Protein AF-A0A972KCE6-F1 (afdb_monomer_lite)

Structure (mmCIF, N/CA/C/O backbone):
data_AF-A0A972KCE6-F1
#
_entry.id   AF-A0A972KCE6-F1
#
loop_
_atom_site.group_PDB
_atom_site.id
_atom_site.type_symbol
_atom_site.label_atom_id
_atom_site.label_alt_id
_atom_site.label_comp_id
_atom_site.label_asym_id
_atom_site.label_entity_id
_atom_site.label_seq_id
_atom_site.pdbx_PDB_ins_code
_atom_site.Cartn_x
_atom_site.Cartn_y
_atom_site.Cartn_z
_atom_site.occupancy
_atom_site.B_iso_or_equiv
_atom_site.auth_seq_id
_atom_site.auth_comp_id
_atom_site.auth_asym_id
_atom_site.auth_atom_id
_atom_site.pdbx_PDB_model_num
ATOM 1 N N . MET A 1 1 ? -4.913 22.693 14.944 1.00 33.75 1 MET A N 1
ATOM 2 C CA . MET A 1 1 ? -5.793 21.650 14.379 1.00 33.75 1 MET A CA 1
ATOM 3 C C . MET A 1 1 ? -5.571 20.393 15.205 1.00 33.75 1 MET A C 1
ATOM 5 O O . MET A 1 1 ? -4.492 19.829 15.132 1.00 33.75 1 MET A O 1
ATOM 9 N N . ALA A 1 2 ? -6.506 20.065 16.097 1.00 27.03 2 ALA A N 1
ATOM 10 C CA . ALA A 1 2 ? -6.367 18.946 17.026 1.00 27.03 2 ALA A CA 1
ATOM 11 C C . ALA A 1 2 ? -6.673 17.625 16.306 1.00 27.03 2 ALA A C 1
ATOM 13 O O . ALA A 1 2 ? -7.719 17.487 15.671 1.00 27.03 2 ALA A O 1
ATOM 14 N N . THR A 1 3 ? -5.743 16.680 16.372 1.00 35.44 3 THR A N 1
ATOM 15 C CA . THR A 1 3 ? -5.909 15.294 15.930 1.00 35.44 3 THR A CA 1
ATOM 16 C C . THR A 1 3 ? -6.997 14.638 16.780 1.00 35.44 3 THR A C 1
ATOM 18 O O . THR A 1 3 ? -6.912 14.654 18.005 1.00 35.44 3 THR A O 1
ATOM 21 N N . VAL A 1 4 ? -8.030 14.076 16.150 1.00 38.72 4 VAL A N 1
ATOM 22 C CA . VAL A 1 4 ? -8.982 13.191 16.837 1.00 38.72 4 VAL A CA 1
ATOM 23 C C . VAL A 1 4 ? -8.243 11.875 17.107 1.00 38.72 4 VAL A C 1
ATOM 25 O O . VAL A 1 4 ? -7.785 11.265 16.137 1.00 38.72 4 VAL A O 1
ATOM 28 N N . PRO A 1 5 ? -8.078 11.429 18.367 1.00 42.00 5 PRO A N 1
ATOM 29 C CA . PRO A 1 5 ? -7.476 10.137 18.647 1.00 42.00 5 PRO A CA 1
ATOM 30 C C . PRO A 1 5 ? -8.514 9.053 18.336 1.00 42.00 5 PRO A C 1
ATOM 32 O O . PRO A 1 5 ? -9.373 8.734 19.155 1.00 42.00 5 PRO A O 1
ATOM 35 N N . GLY A 1 6 ? -8.477 8.534 17.108 1.00 45.69 6 GLY A N 1
ATOM 36 C CA . GLY A 1 6 ? -9.094 7.250 16.780 1.00 45.69 6 GLY A CA 1
ATOM 37 C C . GLY A 1 6 ? -8.303 6.101 17.422 1.00 45.69 6 GLY A C 1
ATOM 38 O O . GLY A 1 6 ? -7.166 6.318 17.849 1.00 45.69 6 GLY A O 1
ATOM 39 N N . PRO A 1 7 ? -8.874 4.888 17.521 1.00 48.97 7 PRO A N 1
ATOM 40 C CA . PRO A 1 7 ? -8.144 3.733 18.035 1.00 48.97 7 PRO A CA 1
ATOM 41 C C . PRO A 1 7 ? -6.841 3.556 17.245 1.00 48.97 7 PRO A C 1
ATOM 43 O O . PRO A 1 7 ? -6.841 3.655 16.017 1.00 48.97 7 PRO A O 1
ATOM 46 N N . SER A 1 8 ? -5.735 3.319 17.951 1.00 58.31 8 SER A N 1
ATOM 47 C CA . SER A 1 8 ? -4.431 3.038 17.349 1.00 58.31 8 SER A CA 1
ATOM 48 C C . SER A 1 8 ? -4.571 1.935 16.297 1.00 58.31 8 SER A C 1
ATOM 50 O O . SER A 1 8 ? -5.205 0.901 16.540 1.00 58.31 8 SER A O 1
ATOM 52 N N . GLY A 1 9 ? -4.007 2.152 15.105 1.00 60.72 9 GLY A N 1
ATOM 53 C CA . GLY A 1 9 ? -4.314 1.336 13.924 1.00 60.72 9 GLY A CA 1
ATOM 54 C C . GLY A 1 9 ? -4.050 -0.160 14.105 1.00 60.72 9 GLY A C 1
ATOM 55 O O . GLY A 1 9 ? -4.731 -0.993 13.504 1.00 60.72 9 GLY A O 1
ATOM 56 N N . ARG A 1 10 ? -3.126 -0.515 15.010 1.00 64.75 10 ARG A N 1
ATOM 57 C CA . ARG A 1 10 ? -2.737 -1.901 15.316 1.00 64.75 10 ARG A CA 1
ATOM 58 C C . ARG A 1 10 ? -3.905 -2.761 15.796 1.00 64.75 10 ARG A C 1
ATOM 60 O O . ARG A 1 10 ? -3.996 -3.922 15.411 1.00 64.75 10 ARG A O 1
ATOM 67 N N . ALA A 1 11 ? -4.841 -2.203 16.566 1.00 63.72 11 ALA A N 1
ATOM 68 C CA . ALA A 1 11 ? -5.998 -2.954 17.059 1.00 63.72 11 ALA A CA 1
ATOM 69 C C . ALA A 1 11 ? -6.983 -3.359 15.942 1.00 63.72 11 ALA A C 1
ATOM 71 O O . ALA A 1 11 ? -7.833 -4.226 16.150 1.00 63.72 11 ALA A O 1
ATOM 72 N N . SER A 1 12 ? -6.868 -2.769 14.751 1.00 68.75 12 SER A N 1
ATOM 73 C CA . SER A 1 12 ? -7.772 -3.028 13.624 1.00 68.75 12 SER A CA 1
ATOM 74 C C . SER A 1 12 ? -7.192 -4.007 12.596 1.00 68.75 12 SER A C 1
ATOM 76 O O . SER A 1 12 ? -7.926 -4.495 11.740 1.00 68.75 12 SER A O 1
ATOM 78 N N . VAL A 1 13 ? -5.900 -4.348 12.686 1.00 74.50 13 VAL A N 1
ATOM 79 C CA . VAL A 1 13 ? -5.242 -5.285 11.761 1.00 74.50 13 VAL A CA 1
ATOM 80 C C . VAL A 1 13 ? -5.465 -6.719 12.231 1.00 74.50 13 VAL A C 1
ATOM 82 O O . VAL A 1 13 ? -5.103 -7.086 13.346 1.00 74.50 13 VAL A O 1
ATOM 85 N N . ALA A 1 14 ? -6.096 -7.550 11.400 1.00 74.69 14 ALA A N 1
ATOM 86 C CA . ALA A 1 14 ? -6.337 -8.955 11.729 1.00 74.69 14 ALA A CA 1
ATOM 87 C C . ALA A 1 14 ? -5.056 -9.797 11.617 1.00 74.69 14 ALA A C 1
ATOM 89 O O . ALA A 1 14 ? -4.697 -10.487 12.567 1.00 74.69 14 ALA A O 1
ATOM 90 N N . ALA A 1 15 ? -4.360 -9.705 10.482 1.00 79.31 15 ALA A N 1
ATOM 91 C CA . ALA A 1 15 ? -3.083 -10.369 10.245 1.00 79.31 15 ALA A CA 1
ATOM 92 C C . ALA A 1 15 ? -2.324 -9.672 9.101 1.00 79.31 15 ALA A C 1
ATOM 94 O O . ALA A 1 15 ? -2.960 -9.277 8.118 1.00 79.31 15 ALA A O 1
ATOM 95 N N . PRO A 1 16 ? -0.991 -9.523 9.189 1.00 82.69 16 PRO A N 1
ATOM 96 C CA . PRO A 1 16 ? -0.188 -9.103 8.051 1.00 82.69 16 PRO A CA 1
ATOM 97 C C . PRO A 1 16 ? -0.041 -10.250 7.040 1.00 82.69 16 PRO A C 1
ATOM 99 O O . PRO A 1 16 ? 0.161 -11.411 7.406 1.00 82.69 16 PRO A O 1
ATOM 102 N N . ALA A 1 17 ? -0.095 -9.910 5.754 1.00 84.06 17 ALA A N 1
ATOM 103 C CA . ALA A 1 17 ? 0.154 -10.829 4.648 1.00 84.06 17 ALA A CA 1
ATOM 104 C C . ALA A 1 17 ? 1.206 -10.238 3.705 1.00 84.06 17 ALA A C 1
ATOM 106 O O . ALA A 1 17 ? 1.250 -9.023 3.497 1.00 84.06 17 ALA A O 1
ATOM 107 N N . GLY A 1 18 ? 2.036 -11.099 3.117 1.00 84.19 18 GLY A N 1
ATOM 108 C CA . GLY A 1 18 ? 2.879 -10.699 1.996 1.00 84.19 18 GLY A CA 1
ATOM 109 C C . GLY A 1 18 ? 2.006 -10.384 0.784 1.00 84.19 18 GLY A C 1
ATOM 110 O O . GLY A 1 18 ? 1.025 -11.081 0.530 1.00 84.19 18 GLY A O 1
ATOM 111 N N . GLY A 1 19 ? 2.339 -9.347 0.023 1.00 84.00 19 GLY A N 1
ATOM 112 C CA . GLY A 1 19 ? 1.583 -8.992 -1.172 1.00 84.00 19 GLY A CA 1
ATOM 113 C C . GLY A 1 19 ? 2.373 -8.101 -2.115 1.00 84.00 19 GLY A C 1
ATOM 114 O O . GLY A 1 19 ? 3.293 -7.397 -1.701 1.00 84.00 19 GLY A O 1
ATOM 115 N N . ILE A 1 20 ? 2.010 -8.150 -3.392 1.00 85.88 20 ILE A N 1
ATOM 116 C CA . ILE A 1 20 ? 2.569 -7.316 -4.453 1.00 85.88 20 ILE A CA 1
ATOM 117 C C . ILE A 1 20 ? 1.418 -6.616 -5.160 1.00 85.88 20 ILE A C 1
ATOM 119 O O . ILE A 1 20 ? 0.418 -7.240 -5.518 1.00 85.88 20 ILE A O 1
ATOM 123 N N . GLU A 1 21 ? 1.579 -5.317 -5.379 1.00 85.44 21 GLU A N 1
ATOM 124 C CA . GLU A 1 21 ? 0.686 -4.517 -6.204 1.00 85.44 21 GLU A CA 1
ATOM 125 C C . GLU A 1 21 ? 1.385 -4.163 -7.513 1.00 85.44 21 GLU A C 1
ATOM 127 O O . GLU A 1 21 ? 2.517 -3.678 -7.525 1.00 85.44 21 GLU A O 1
ATOM 132 N N . VAL A 1 22 ? 0.693 -4.416 -8.619 1.00 86.62 22 VAL A N 1
ATOM 133 C CA . VAL A 1 22 ? 1.077 -3.924 -9.936 1.00 86.62 22 VAL A CA 1
ATOM 134 C C . VAL A 1 22 ? 0.280 -2.653 -10.177 1.00 86.62 22 VAL A C 1
ATOM 136 O O . VAL A 1 22 ? -0.955 -2.692 -10.251 1.00 86.62 22 VAL A O 1
ATOM 139 N N . ILE A 1 23 ? 1.002 -1.541 -10.290 1.00 85.25 23 ILE A N 1
ATOM 140 C CA . ILE A 1 23 ? 0.442 -0.261 -10.713 1.00 85.25 23 ILE A CA 1
ATOM 141 C C . ILE A 1 23 ? 0.659 -0.072 -12.210 1.00 85.25 23 ILE A C 1
ATOM 143 O O . ILE A 1 23 ? 1.744 -0.338 -12.727 1.00 85.25 23 ILE A O 1
ATOM 147 N N . ASP A 1 24 ? -0.374 0.404 -12.886 1.00 87.38 24 ASP A N 1
ATOM 148 C CA . ASP A 1 24 ? -0.355 0.704 -14.310 1.00 87.38 24 ASP A CA 1
ATOM 149 C C . ASP A 1 24 ? -1.127 2.003 -14.531 1.00 87.38 24 ASP A C 1
ATOM 151 O O . ASP A 1 24 ? -2.349 2.066 -14.347 1.00 87.38 24 ASP A O 1
ATOM 155 N N . SER A 1 25 ? -0.388 3.079 -14.800 1.00 88.62 25 SER A N 1
ATOM 156 C CA . SER A 1 25 ? -1.002 4.390 -14.979 1.00 88.62 25 SER A CA 1
ATOM 157 C C . SER A 1 25 ? -1.661 4.466 -16.344 1.00 88.62 25 SER A C 1
ATOM 159 O O . SER A 1 25 ? -1.070 4.064 -17.344 1.00 88.62 25 SER A O 1
ATOM 161 N N . ARG A 1 26 ? -2.861 5.050 -16.402 1.00 91.44 26 ARG A N 1
ATOM 162 C CA . ARG A 1 26 ? -3.507 5.359 -17.686 1.00 91.44 26 ARG A CA 1
ATOM 163 C C . ARG A 1 26 ? -2.905 6.594 -18.367 1.00 91.44 26 ARG A C 1
ATOM 165 O O . ARG A 1 26 ? -3.243 6.874 -19.512 1.00 91.44 26 ARG A O 1
ATOM 172 N N . TYR A 1 27 ? -2.004 7.306 -17.688 1.00 87.50 27 TYR A N 1
ATOM 173 C CA . TYR A 1 27 ? -1.264 8.435 -18.237 1.00 87.50 27 TYR A CA 1
ATOM 174 C C . TYR A 1 27 ? 0.105 7.989 -18.749 1.00 87.50 27 TYR A C 1
ATOM 176 O O . TYR A 1 27 ? 0.824 7.222 -18.099 1.00 87.50 27 TYR A O 1
ATOM 184 N N . GLU A 1 28 ? 0.490 8.511 -19.912 1.00 87.19 28 GLU A N 1
ATOM 185 C CA . GLU A 1 28 ? 1.747 8.148 -20.556 1.00 87.19 28 GLU A CA 1
ATOM 186 C C . GLU A 1 28 ? 2.955 8.425 -19.657 1.00 87.19 28 GLU A C 1
ATOM 188 O O . GLU A 1 28 ? 3.050 9.449 -18.976 1.00 87.19 28 GLU A O 1
ATOM 193 N N . ALA A 1 29 ? 3.890 7.472 -19.655 1.00 84.94 29 ALA A N 1
ATOM 194 C CA . ALA A 1 29 ? 5.146 7.545 -18.914 1.00 84.94 29 ALA A CA 1
ATOM 195 C C . ALA A 1 29 ? 5.004 7.848 -17.403 1.00 84.94 29 ALA A C 1
ATOM 197 O O . ALA A 1 29 ? 5.974 8.281 -16.784 1.00 84.94 29 ALA A O 1
ATOM 198 N N . PHE A 1 30 ? 3.836 7.585 -16.792 1.00 85.19 30 PHE A N 1
ATOM 199 C CA . PHE A 1 30 ? 3.526 7.963 -15.404 1.00 85.19 30 PHE A CA 1
ATOM 200 C C . PHE A 1 30 ? 3.664 9.476 -15.142 1.00 85.19 30 PHE A C 1
ATOM 202 O O . PHE A 1 30 ? 4.021 9.893 -14.039 1.00 85.19 30 PHE A O 1
ATOM 209 N N . SER A 1 31 ? 3.404 10.304 -16.156 1.00 88.88 31 SER A N 1
ATOM 210 C CA . SER A 1 31 ? 3.432 11.761 -16.044 1.00 88.88 31 SER A CA 1
ATOM 211 C C . SER A 1 31 ? 2.035 12.293 -15.728 1.00 88.88 31 SER A C 1
ATOM 213 O O . SER A 1 31 ? 1.194 12.404 -16.617 1.00 88.88 31 SER A O 1
ATOM 215 N N . PHE A 1 32 ? 1.784 12.628 -14.463 1.00 91.19 32 PHE A N 1
ATOM 216 C CA . PHE A 1 32 ? 0.472 13.075 -13.989 1.00 91.19 32 PHE A CA 1
ATOM 217 C C . PHE A 1 32 ? 0.575 13.985 -12.758 1.00 91.19 32 PHE A C 1
ATOM 219 O O . PHE A 1 32 ? 1.584 13.995 -12.049 1.00 91.19 32 PHE A O 1
ATOM 226 N N . THR A 1 33 ? -0.485 14.746 -12.482 1.00 93.62 33 THR A N 1
ATOM 227 C CA . THR A 1 33 ? -0.631 15.527 -11.245 1.00 93.62 33 THR A CA 1
ATOM 228 C C . THR A 1 33 ? -1.290 14.709 -10.125 1.00 93.62 33 THR A C 1
ATOM 230 O O . THR A 1 33 ? -1.740 13.581 -10.326 1.00 93.62 33 THR A O 1
ATOM 233 N N . LEU A 1 34 ? -1.374 15.265 -8.909 1.00 89.94 34 LEU A N 1
ATOM 234 C CA . LEU A 1 34 ? -2.070 14.597 -7.804 1.00 89.94 34 LEU A CA 1
ATOM 235 C C . LEU A 1 34 ? -3.575 14.362 -8.092 1.00 89.94 34 LEU A C 1
ATOM 237 O O . LEU A 1 34 ? -4.040 13.245 -7.876 1.00 89.94 34 LEU A O 1
ATOM 241 N N . PRO A 1 35 ? -4.353 15.346 -8.592 1.00 95.00 35 PRO A N 1
ATOM 242 C CA . PRO A 1 35 ? -5.737 15.100 -9.005 1.00 95.00 35 PRO A CA 1
ATOM 243 C C . PRO A 1 35 ? -5.880 13.994 -10.056 1.00 95.00 35 PRO A C 1
ATOM 245 O O . PRO A 1 35 ? -6.795 13.180 -9.954 1.00 95.00 35 PRO A O 1
ATOM 248 N N . ASP A 1 36 ? -4.955 13.932 -11.016 1.00 92.94 36 ASP A N 1
ATOM 249 C CA . ASP A 1 36 ? -4.959 12.918 -12.073 1.00 92.94 36 ASP A CA 1
ATOM 250 C C . ASP A 1 36 ? -4.808 11.506 -11.499 1.00 92.94 36 ASP A C 1
ATOM 252 O O . ASP A 1 36 ? -5.606 10.629 -11.810 1.00 92.94 36 ASP A O 1
ATOM 256 N N . VAL A 1 37 ? -3.846 11.272 -10.599 1.00 89.62 37 VAL A N 1
ATOM 257 C CA . VAL A 1 37 ? -3.651 9.935 -10.004 1.00 89.62 37 VAL A CA 1
ATOM 258 C C . VAL A 1 37 ? -4.778 9.537 -9.053 1.00 89.62 37 VAL A C 1
ATOM 260 O O . VAL A 1 37 ? -5.089 8.352 -8.928 1.00 89.62 37 VAL A O 1
ATOM 263 N N . ILE A 1 38 ? -5.437 10.509 -8.412 1.00 90.56 38 ILE A N 1
ATOM 264 C CA . ILE A 1 38 ? -6.661 10.257 -7.640 1.00 90.56 38 ILE A CA 1
ATOM 265 C C . ILE A 1 38 ? -7.774 9.782 -8.584 1.00 90.56 38 ILE A C 1
ATOM 267 O O . ILE A 1 38 ? -8.397 8.752 -8.319 1.00 90.56 38 ILE A O 1
ATOM 271 N N . ALA A 1 39 ? -7.989 10.483 -9.704 1.00 92.81 39 ALA A N 1
ATOM 272 C CA . ALA A 1 39 ? -8.960 10.092 -10.727 1.00 92.81 39 ALA A CA 1
ATOM 273 C C . ALA A 1 39 ? -8.605 8.745 -11.386 1.00 92.81 39 ALA A C 1
ATOM 275 O O . ALA A 1 39 ? -9.489 7.958 -11.722 1.00 92.81 39 ALA A O 1
ATOM 276 N N . ASP A 1 40 ? -7.312 8.432 -11.485 1.00 91.19 40 ASP A N 1
ATOM 277 C CA . ASP A 1 40 ? -6.769 7.172 -11.992 1.00 91.19 40 ASP A CA 1
ATOM 278 C C . ASP A 1 40 ? -6.899 6.003 -10.999 1.00 91.19 40 ASP A C 1
ATOM 280 O O . ASP A 1 40 ? -6.290 4.949 -11.189 1.00 91.19 40 ASP A O 1
ATOM 284 N N . ASN A 1 41 ? -7.672 6.140 -9.917 1.00 91.12 41 ASN A N 1
ATOM 285 C CA . ASN A 1 41 ? -7.773 5.124 -8.864 1.00 91.12 41 ASN A CA 1
ATOM 286 C C . ASN A 1 41 ? -6.384 4.697 -8.351 1.00 91.12 41 ASN A C 1
ATOM 288 O O . ASN A 1 41 ? -6.077 3.510 -8.223 1.00 91.12 41 ASN A O 1
ATOM 292 N N . THR A 1 42 ? -5.496 5.666 -8.130 1.00 90.56 42 THR A N 1
ATOM 293 C CA . THR A 1 42 ? -4.106 5.452 -7.693 1.00 90.56 42 THR A CA 1
ATOM 294 C C . THR A 1 42 ? -3.285 4.538 -8.609 1.00 90.56 42 THR A C 1
ATOM 296 O O . THR A 1 42 ? -2.379 3.844 -8.155 1.00 90.56 42 THR A O 1
ATOM 299 N N . SER A 1 43 ? -3.618 4.507 -9.905 1.00 90.88 43 SER A N 1
ATOM 300 C CA . SER A 1 43 ? -3.015 3.610 -10.900 1.00 90.88 43 SER A CA 1
ATOM 301 C C . SER A 1 43 ? -3.113 2.120 -10.536 1.00 90.88 43 SER A C 1
ATOM 303 O O . SER A 1 43 ? -2.320 1.310 -11.009 1.00 90.88 43 SER A O 1
ATOM 305 N N . ALA A 1 44 ? -4.076 1.729 -9.694 1.00 86.88 44 ALA A N 1
ATOM 306 C CA . ALA A 1 44 ? -4.245 0.342 -9.278 1.00 86.88 44 ALA A CA 1
ATOM 307 C C . ALA A 1 44 ? -4.675 -0.543 -10.462 1.00 86.88 44 ALA A C 1
ATOM 309 O O . ALA A 1 44 ? -5.695 -0.271 -11.098 1.00 86.88 44 ALA A O 1
ATOM 310 N N . ALA A 1 45 ? -3.937 -1.630 -10.720 1.00 86.88 45 ALA A N 1
ATOM 311 C CA . ALA A 1 45 ? -4.235 -2.556 -11.817 1.00 86.88 45 ALA A CA 1
ATOM 312 C C . ALA A 1 45 ? -4.445 -4.002 -11.346 1.00 86.88 45 ALA A C 1
ATOM 314 O O . ALA A 1 45 ? -5.467 -4.628 -11.664 1.00 86.88 45 ALA A O 1
ATOM 315 N N . ARG A 1 46 ? -3.491 -4.555 -10.586 1.00 84.62 46 ARG A N 1
ATOM 316 C CA . ARG A 1 46 ? -3.555 -5.926 -10.050 1.00 84.62 46 ARG A CA 1
ATOM 317 C C . ARG A 1 46 ? -2.930 -6.001 -8.665 1.00 84.62 46 ARG A C 1
ATOM 319 O O . ARG A 1 46 ? -2.006 -5.262 -8.346 1.00 84.62 46 ARG A O 1
ATOM 326 N N . VAL A 1 47 ? -3.401 -6.955 -7.872 1.00 83.75 47 VAL A N 1
ATOM 327 C CA . VAL A 1 47 ? -2.775 -7.344 -6.610 1.00 83.75 47 VAL A CA 1
ATOM 328 C C . VAL A 1 47 ? -2.628 -8.855 -6.579 1.00 83.75 47 VAL A C 1
ATOM 330 O O . VAL A 1 47 ? -3.527 -9.578 -7.009 1.00 83.75 47 VAL A O 1
ATOM 333 N N . ALA A 1 48 ? -1.511 -9.321 -6.041 1.00 86.06 48 ALA A N 1
ATOM 334 C CA . ALA A 1 48 ? -1.333 -10.702 -5.650 1.00 86.06 48 ALA A CA 1
ATOM 335 C C . ALA A 1 48 ? -0.975 -10.769 -4.166 1.00 86.06 48 ALA A C 1
ATOM 337 O O . ALA A 1 48 ? -0.126 -10.016 -3.689 1.00 86.06 48 ALA A O 1
ATOM 338 N N . ILE A 1 49 ? -1.652 -11.652 -3.438 1.00 85.38 49 ILE A N 1
ATOM 339 C CA . ILE A 1 49 ? -1.488 -11.832 -1.997 1.00 85.38 49 ILE A CA 1
ATOM 340 C C . ILE A 1 49 ? -0.891 -13.216 -1.761 1.00 85.38 49 ILE A C 1
ATOM 342 O O . ILE A 1 49 ? -1.307 -14.195 -2.379 1.00 85.38 49 ILE A O 1
ATOM 346 N N . GLY A 1 50 ? 0.102 -13.277 -0.883 1.00 81.44 50 GLY A N 1
ATOM 347 C CA . GLY A 1 50 ? 0.719 -14.509 -0.430 1.00 81.44 50 GLY A CA 1
ATOM 348 C C . GLY A 1 50 ? -0.280 -15.413 0.283 1.00 81.44 50 GLY A C 1
ATOM 349 O O . GLY A 1 50 ? -1.204 -14.950 0.946 1.00 81.44 50 GLY A O 1
ATOM 350 N N . THR A 1 51 ? -0.082 -16.719 0.156 1.00 73.44 51 THR A N 1
ATOM 351 C CA . THR A 1 51 ? -0.965 -17.728 0.755 1.00 73.44 51 THR A CA 1
ATOM 352 C C . THR A 1 51 ? -0.660 -18.007 2.225 1.00 73.44 51 THR A C 1
ATOM 354 O O . THR A 1 51 ? -1.480 -18.620 2.902 1.00 73.44 51 THR A O 1
ATOM 357 N N . GLU A 1 52 ? 0.495 -17.563 2.729 1.00 74.44 52 GLU A N 1
ATOM 358 C CA . GLU A 1 52 ? 0.885 -17.715 4.133 1.00 74.44 52 GLU A CA 1
ATOM 359 C C . GLU A 1 52 ? 0.913 -16.352 4.838 1.00 74.44 52 GLU A C 1
ATOM 361 O O . GLU A 1 52 ? 1.327 -15.337 4.267 1.00 74.44 52 GLU A O 1
ATOM 366 N N . GLY A 1 53 ? 0.463 -16.329 6.095 1.00 69.69 53 GLY A N 1
ATOM 367 C CA . GLY A 1 53 ? 0.582 -15.152 6.953 1.00 69.69 53 GLY A CA 1
ATOM 368 C C . GLY A 1 53 ? 2.045 -14.887 7.308 1.00 69.69 53 GLY A C 1
ATOM 369 O O . GLY A 1 53 ? 2.787 -15.816 7.617 1.00 69.69 53 GLY A O 1
ATOM 370 N N . VAL A 1 54 ? 2.455 -13.617 7.294 1.00 72.44 54 VAL A N 1
ATOM 371 C CA . VAL A 1 54 ? 3.862 -13.210 7.515 1.00 72.44 54 VAL A CA 1
ATOM 372 C C . VAL A 1 54 ? 4.143 -12.763 8.954 1.00 72.44 54 VAL A C 1
ATOM 374 O O . VAL A 1 54 ? 5.202 -12.220 9.253 1.00 72.44 54 VAL A O 1
ATOM 377 N N . GLY A 1 55 ? 3.194 -12.980 9.865 1.00 70.69 55 GLY A N 1
ATOM 378 C CA . GLY A 1 55 ? 3.332 -12.638 11.276 1.00 70.69 55 GLY A CA 1
ATOM 379 C C . GLY A 1 55 ? 2.036 -12.829 12.054 1.00 70.69 55 GLY A C 1
ATOM 380 O O . GLY A 1 55 ? 0.967 -13.043 11.480 1.00 70.69 55 GLY A O 1
ATOM 381 N N . SER A 1 56 ? 2.131 -12.744 13.380 1.00 73.44 56 SER A N 1
ATOM 382 C CA . SER A 1 56 ? 0.957 -12.662 14.245 1.00 73.44 56 SER A CA 1
ATOM 383 C C . SER A 1 56 ? 0.391 -11.239 14.244 1.00 73.44 56 SER A C 1
ATOM 385 O O . SER A 1 56 ? 1.045 -10.280 13.836 1.00 73.44 56 SER A O 1
ATOM 387 N N . ARG A 1 57 ? -0.826 -11.081 14.766 1.00 73.56 57 ARG A N 1
ATOM 388 C CA . ARG A 1 57 ? -1.447 -9.770 15.014 1.00 73.56 57 ARG A CA 1
ATOM 389 C C . ARG A 1 57 ? -0.620 -8.860 15.937 1.00 73.56 57 ARG A C 1
ATOM 391 O O . ARG A 1 57 ? -0.792 -7.648 15.921 1.00 73.56 57 ARG A O 1
ATOM 398 N N . GLU A 1 58 ? 0.262 -9.449 16.737 1.00 75.75 58 GLU A N 1
ATOM 399 C CA . GLU A 1 58 ? 1.114 -8.765 17.716 1.00 75.75 58 GLU A CA 1
ATOM 400 C C . GLU A 1 58 ? 2.494 -8.404 17.151 1.00 75.75 58 GLU A C 1
ATOM 402 O O . GLU A 1 58 ? 3.277 -7.736 17.825 1.00 75.75 58 GLU A O 1
ATOM 407 N N . ALA A 1 59 ? 2.803 -8.838 15.924 1.00 79.19 59 ALA A N 1
ATOM 408 C CA . ALA A 1 59 ? 4.079 -8.557 15.293 1.00 79.19 59 ALA A CA 1
ATOM 409 C C . ALA A 1 59 ? 4.294 -7.046 15.123 1.00 79.19 59 ALA A C 1
ATOM 411 O O . ALA A 1 59 ? 3.385 -6.293 14.761 1.00 79.19 59 ALA A O 1
ATOM 412 N N . ASP A 1 60 ? 5.529 -6.603 15.346 1.00 85.81 60 ASP A N 1
ATOM 413 C CA . ASP A 1 60 ? 5.921 -5.239 15.033 1.00 85.81 60 ASP A CA 1
ATOM 414 C C . ASP A 1 60 ? 6.043 -5.060 13.515 1.00 85.81 60 ASP A C 1
ATOM 416 O O . ASP A 1 60 ? 7.026 -5.450 12.888 1.00 85.81 60 ASP A O 1
ATOM 420 N N . LEU A 1 61 ? 5.016 -4.459 12.913 1.00 85.50 61 LEU A N 1
ATOM 421 C CA . LEU A 1 61 ? 4.938 -4.286 11.464 1.00 85.50 61 LEU A CA 1
ATOM 422 C C . LEU A 1 61 ? 6.030 -3.363 10.915 1.00 85.50 61 LEU A C 1
ATOM 424 O O . LEU A 1 61 ? 6.356 -3.455 9.736 1.00 85.50 61 LEU A O 1
ATOM 428 N N . THR A 1 62 ? 6.615 -2.492 11.742 1.00 88.81 62 THR A N 1
ATOM 429 C CA . THR A 1 62 ? 7.642 -1.536 11.297 1.00 88.81 62 THR A CA 1
ATOM 430 C C . THR A 1 62 ? 8.945 -2.233 10.896 1.00 88.81 62 THR A C 1
ATOM 432 O O . THR A 1 62 ? 9.629 -1.798 9.964 1.00 88.81 62 THR A O 1
ATOM 435 N N . THR A 1 63 ? 9.253 -3.354 11.551 1.00 88.69 63 THR A N 1
ATOM 436 C CA . THR A 1 63 ? 10.468 -4.150 11.341 1.00 88.69 63 THR A CA 1
ATOM 437 C C . THR A 1 63 ? 10.263 -5.313 10.375 1.00 88.69 63 THR A C 1
ATOM 439 O O . THR A 1 63 ? 11.238 -5.944 9.966 1.00 88.69 63 THR A O 1
ATOM 442 N N . LEU A 1 64 ? 9.022 -5.565 9.945 1.00 86.12 64 LEU A N 1
ATOM 443 C CA . LEU A 1 64 ? 8.719 -6.576 8.939 1.00 86.12 64 LEU A CA 1
ATOM 444 C C . LEU A 1 64 ? 9.392 -6.201 7.616 1.00 86.12 64 LEU A C 1
ATOM 446 O O . LEU A 1 64 ? 9.079 -5.168 7.026 1.00 86.12 64 LEU A O 1
ATOM 450 N N . GLY A 1 65 ? 10.336 -7.021 7.167 1.00 84.81 65 GLY A N 1
ATOM 451 C CA . GLY A 1 65 ? 11.056 -6.778 5.926 1.00 84.81 65 GLY A CA 1
ATOM 452 C C . GLY A 1 65 ? 10.346 -7.361 4.705 1.00 84.81 65 GLY A C 1
ATOM 453 O O . GLY A 1 65 ? 9.547 -8.289 4.792 1.00 84.81 65 GLY A O 1
ATOM 454 N N . CYS A 1 66 ? 10.710 -6.833 3.544 1.00 84.00 66 CYS A N 1
ATOM 455 C CA . CYS A 1 66 ? 10.322 -7.321 2.233 1.00 84.00 66 CYS A CA 1
ATOM 456 C C . CYS A 1 66 ? 11.561 -7.333 1.339 1.00 84.00 66 CYS A C 1
ATOM 458 O O . CYS A 1 66 ? 12.297 -6.344 1.280 1.00 84.00 66 CYS A O 1
ATOM 460 N N . VAL A 1 67 ? 11.766 -8.422 0.607 1.00 84.88 67 VAL A N 1
ATOM 461 C CA . VAL A 1 67 ? 12.798 -8.535 -0.428 1.00 84.88 67 VAL A CA 1
ATOM 462 C C . VAL A 1 67 ? 12.096 -8.764 -1.758 1.00 84.88 67 VAL A C 1
ATOM 464 O O . VAL A 1 67 ? 11.219 -9.618 -1.854 1.00 84.88 67 VAL A O 1
ATOM 467 N N . PHE A 1 68 ? 12.471 -7.985 -2.765 1.00 81.81 68 PHE A N 1
ATOM 468 C CA . PHE A 1 68 ? 11.961 -8.088 -4.123 1.00 81.81 68 PHE A CA 1
ATOM 469 C C . PHE A 1 68 ? 13.021 -8.749 -4.991 1.00 81.81 68 PHE A C 1
ATOM 471 O O . PHE A 1 68 ? 14.131 -8.231 -5.124 1.00 81.81 68 PHE A O 1
ATOM 478 N N . GLU A 1 69 ? 12.657 -9.867 -5.602 1.00 80.62 69 GLU A N 1
ATOM 479 C CA . GLU A 1 69 ? 13.511 -10.623 -6.511 1.00 80.62 69 GLU A CA 1
ATOM 480 C C . GLU A 1 69 ? 12.892 -10.655 -7.913 1.00 80.62 69 GLU A C 1
ATOM 482 O O . GLU A 1 69 ? 11.670 -10.770 -8.064 1.00 80.62 69 GLU A O 1
ATOM 487 N N . VAL A 1 70 ? 13.741 -10.534 -8.932 1.00 82.62 70 VAL A N 1
ATOM 488 C CA . VAL A 1 70 ? 13.400 -10.772 -10.337 1.00 82.62 70 VAL A CA 1
ATOM 489 C C . VAL A 1 70 ? 14.477 -11.682 -10.908 1.00 82.62 70 VAL A C 1
ATOM 491 O O . VAL A 1 70 ? 15.655 -11.354 -10.832 1.00 82.62 70 VAL A O 1
ATOM 494 N N . ASP A 1 71 ? 14.071 -12.832 -11.447 1.00 84.75 71 ASP A N 1
ATOM 495 C CA . ASP A 1 71 ? 14.964 -13.799 -12.099 1.00 84.75 71 ASP A CA 1
ATOM 496 C C . ASP A 1 71 ? 16.172 -14.236 -11.239 1.00 84.75 71 ASP A C 1
ATOM 498 O O . ASP A 1 71 ? 17.270 -14.446 -11.749 1.00 84.75 71 ASP A O 1
ATOM 502 N N . GLY A 1 72 ? 15.988 -14.394 -9.921 1.00 81.88 72 GLY A N 1
ATOM 503 C CA . GLY A 1 72 ? 17.070 -14.773 -9.001 1.00 81.88 72 GLY A CA 1
ATOM 504 C C . GLY A 1 72 ? 17.857 -13.596 -8.421 1.00 81.88 72 GLY A C 1
ATOM 505 O O . GLY A 1 72 ? 18.645 -13.792 -7.497 1.00 81.88 72 GLY A O 1
ATOM 506 N N . GLU A 1 73 ? 17.650 -12.376 -8.923 1.00 79.25 73 GLU A N 1
ATOM 507 C CA . GLU A 1 73 ? 18.382 -11.189 -8.487 1.00 79.25 73 GLU A CA 1
ATOM 508 C C . GLU A 1 73 ? 17.540 -10.284 -7.586 1.00 79.25 73 GLU A C 1
ATOM 510 O O . GLU A 1 73 ? 16.389 -9.950 -7.885 1.00 79.25 73 GLU A O 1
ATOM 515 N N . ILE A 1 74 ? 18.136 -9.830 -6.481 1.00 84.75 74 ILE A N 1
ATOM 516 C CA . ILE A 1 74 ? 17.501 -8.865 -5.581 1.00 84.75 74 ILE A CA 1
ATOM 517 C C . ILE A 1 74 ? 17.443 -7.506 -6.280 1.00 84.75 74 ILE A C 1
ATOM 519 O O . ILE A 1 74 ? 18.456 -6.839 -6.477 1.00 84.75 74 ILE A O 1
ATOM 523 N N . THR A 1 75 ? 16.231 -7.062 -6.593 1.00 84.25 75 THR A N 1
ATOM 524 C CA . THR A 1 75 ? 15.959 -5.761 -7.222 1.00 84.25 75 THR A CA 1
ATOM 525 C C . THR A 1 75 ? 15.568 -4.691 -6.206 1.00 84.25 75 THR A C 1
ATOM 527 O O . THR A 1 75 ? 15.592 -3.493 -6.499 1.00 84.25 75 THR A O 1
ATOM 530 N N . GLY A 1 76 ? 15.235 -5.092 -4.978 1.00 81.38 76 GLY A N 1
ATOM 531 C CA . GLY A 1 76 ? 14.950 -4.148 -3.915 1.00 81.38 76 GLY A CA 1
ATOM 532 C C . GLY A 1 76 ? 14.672 -4.787 -2.569 1.00 81.38 76 GLY A C 1
ATOM 533 O O . GLY A 1 76 ? 14.385 -5.973 -2.457 1.00 81.38 76 GLY A O 1
ATOM 534 N N . THR A 1 77 ? 14.716 -3.955 -1.536 1.00 85.31 77 THR A N 1
ATOM 535 C CA . THR A 1 77 ? 14.352 -4.322 -0.168 1.00 85.31 77 THR A CA 1
ATOM 536 C C . THR A 1 77 ? 13.602 -3.174 0.504 1.00 85.31 77 THR A C 1
ATOM 538 O O . THR A 1 77 ? 13.818 -1.998 0.192 1.00 85.31 77 THR A O 1
ATOM 541 N N . ALA A 1 78 ? 12.690 -3.493 1.410 1.00 85.44 78 ALA A N 1
ATOM 542 C CA . ALA A 1 78 ? 11.964 -2.516 2.211 1.00 85.44 78 ALA A CA 1
ATOM 543 C C . ALA A 1 78 ? 11.655 -3.098 3.591 1.00 85.44 78 ALA A C 1
ATOM 545 O O . ALA A 1 78 ? 11.774 -4.302 3.798 1.00 85.44 78 ALA A O 1
ATOM 546 N N . THR A 1 79 ? 11.233 -2.248 4.516 1.00 89.12 79 THR A N 1
ATOM 547 C CA . THR A 1 79 ? 10.577 -2.671 5.754 1.00 89.12 79 THR A CA 1
ATOM 548 C C . THR A 1 79 ? 9.220 -1.992 5.857 1.00 89.12 79 THR A C 1
ATOM 550 O O . THR A 1 79 ? 8.964 -1.013 5.150 1.00 89.12 79 THR A O 1
ATOM 553 N N . GLY A 1 80 ? 8.341 -2.476 6.732 1.00 86.19 80 GLY A N 1
ATOM 554 C CA . GLY A 1 80 ? 7.034 -1.856 6.935 1.00 86.19 80 GLY A CA 1
ATOM 555 C C . GLY A 1 80 ? 7.127 -0.394 7.373 1.00 86.19 80 GLY A C 1
ATOM 556 O O . GLY A 1 80 ? 6.269 0.393 6.992 1.00 86.19 80 GLY A O 1
ATOM 557 N N . ALA A 1 81 ? 8.209 0.021 8.043 1.00 89.12 81 ALA A N 1
ATOM 558 C CA . ALA A 1 81 ? 8.461 1.427 8.374 1.00 89.12 81 ALA A CA 1
ATOM 559 C C . ALA A 1 81 ? 8.496 2.363 7.148 1.00 89.12 81 ALA A C 1
ATOM 561 O O . ALA A 1 81 ? 8.277 3.567 7.271 1.00 89.12 81 ALA A O 1
ATOM 562 N N . ALA A 1 82 ? 8.725 1.825 5.947 1.00 88.25 82 ALA A N 1
ATOM 563 C CA . ALA A 1 82 ? 8.643 2.584 4.705 1.00 88.25 82 ALA A CA 1
ATOM 564 C C . ALA A 1 82 ? 7.214 3.101 4.413 1.00 88.25 82 ALA A C 1
ATOM 566 O O . ALA A 1 82 ? 7.036 4.079 3.686 1.00 88.25 82 ALA A O 1
ATOM 567 N N . LEU A 1 83 ? 6.182 2.489 5.002 1.00 87.00 83 LEU A N 1
ATOM 568 C CA . LEU A 1 83 ? 4.795 2.950 4.933 1.00 87.00 83 LEU A CA 1
ATOM 569 C C . LEU A 1 83 ? 4.526 3.986 6.024 1.00 87.00 83 LEU A C 1
ATOM 571 O O . LEU A 1 83 ? 4.013 3.663 7.091 1.00 87.00 83 LEU A O 1
ATOM 575 N N . LEU A 1 84 ? 4.905 5.237 5.745 1.00 86.12 84 LEU A N 1
ATOM 576 C CA . LEU A 1 84 ? 4.701 6.401 6.625 1.00 86.12 84 LEU A CA 1
ATOM 577 C C . LEU A 1 84 ? 5.131 6.163 8.091 1.00 86.12 84 LEU A C 1
ATOM 579 O O . LEU A 1 84 ? 4.530 6.712 9.011 1.00 86.12 84 LEU A O 1
ATOM 583 N N . GLY A 1 85 ? 6.161 5.347 8.325 1.00 88.00 85 GLY A N 1
ATOM 584 C CA . GLY A 1 85 ? 6.670 5.008 9.657 1.00 88.00 85 GLY A CA 1
ATOM 585 C C . GLY A 1 85 ? 6.034 3.770 10.298 1.00 88.00 85 GLY A C 1
ATOM 586 O O . GLY A 1 85 ? 6.759 2.984 10.901 1.00 88.00 85 GLY A O 1
ATOM 587 N N . ASP A 1 86 ? 4.724 3.550 10.144 1.00 88.38 86 ASP A N 1
ATOM 588 C CA . ASP A 1 86 ? 4.040 2.331 10.607 1.00 88.38 86 ASP A CA 1
ATOM 589 C C . ASP A 1 86 ? 2.850 1.985 9.676 1.00 88.38 86 ASP A C 1
ATOM 591 O O . ASP A 1 86 ? 1.931 2.801 9.512 1.00 88.38 86 ASP A O 1
ATOM 595 N N . PRO A 1 87 ? 2.804 0.769 9.086 1.00 87.06 87 PRO A N 1
ATOM 596 C CA . PRO A 1 87 ? 1.681 0.324 8.258 1.00 87.06 87 PRO A CA 1
ATOM 597 C C . PRO A 1 87 ? 0.322 0.382 8.969 1.00 87.06 87 PRO A C 1
ATOM 599 O O . PRO A 1 87 ? -0.702 0.645 8.337 1.00 87.06 87 PRO A O 1
ATOM 602 N N . ALA A 1 88 ? 0.287 0.145 10.280 1.00 86.75 88 ALA A N 1
ATOM 603 C CA . ALA A 1 88 ? -0.940 0.214 11.056 1.00 86.75 88 ALA A CA 1
ATOM 604 C C . ALA A 1 88 ? -1.451 1.657 11.170 1.00 86.75 88 ALA A C 1
ATOM 606 O O . ALA A 1 88 ? -2.650 1.899 11.032 1.00 86.75 88 ALA A O 1
ATOM 607 N N . GLU A 1 89 ? -0.551 2.625 11.348 1.00 87.31 89 GLU A N 1
ATOM 608 C CA . GLU A 1 89 ? -0.915 4.045 11.371 1.00 87.31 89 GLU A CA 1
ATOM 609 C C . GLU A 1 89 ? -1.409 4.523 10.000 1.00 87.31 89 GLU A C 1
ATOM 611 O O . GLU A 1 89 ? -2.386 5.269 9.933 1.00 87.31 89 GLU A O 1
ATOM 616 N N . CYS A 1 90 ? -0.854 4.007 8.896 1.00 88.56 90 CYS A N 1
ATOM 617 C CA . CYS A 1 90 ? -1.408 4.252 7.557 1.00 88.56 90 CYS A CA 1
ATOM 618 C C . CYS A 1 90 ? -2.886 3.840 7.457 1.00 88.56 90 CYS A C 1
ATOM 620 O O . CYS A 1 90 ? -3.711 4.581 6.916 1.00 88.56 90 CYS A O 1
ATOM 622 N N . LEU A 1 91 ? -3.241 2.669 7.999 1.00 87.69 91 LEU A N 1
ATOM 623 C CA . LEU A 1 91 ? -4.625 2.189 8.010 1.00 87.69 91 LEU A CA 1
ATOM 624 C C . LEU A 1 91 ? -5.520 3.034 8.917 1.00 87.69 91 LEU A C 1
ATOM 626 O O . LEU A 1 91 ? -6.652 3.328 8.535 1.00 87.69 91 LEU A O 1
ATOM 630 N N . ALA A 1 92 ? -5.023 3.471 10.077 1.00 88.38 92 ALA A N 1
ATOM 631 C CA . ALA A 1 92 ? -5.754 4.393 10.945 1.00 88.38 92 ALA A CA 1
ATOM 632 C C . ALA A 1 92 ? -6.027 5.731 10.243 1.00 88.38 92 ALA A C 1
ATOM 634 O O . ALA A 1 92 ? -7.142 6.251 10.304 1.00 88.38 92 ALA A O 1
ATOM 635 N N . MET A 1 93 ? -5.042 6.275 9.522 1.00 89.81 93 MET A N 1
ATOM 636 C CA . MET A 1 93 ? -5.209 7.492 8.725 1.00 89.81 93 MET A CA 1
ATOM 637 C C . MET A 1 93 ? -6.269 7.315 7.635 1.00 89.81 93 MET A C 1
ATOM 639 O O . MET A 1 93 ? -7.130 8.186 7.491 1.00 89.81 93 MET A O 1
ATOM 643 N N . LEU A 1 94 ? -6.252 6.188 6.915 1.00 88.81 94 LEU A N 1
ATOM 644 C CA . LEU A 1 94 ? -7.271 5.865 5.916 1.00 88.81 94 LEU A CA 1
ATOM 645 C C . LEU A 1 94 ? -8.661 5.751 6.553 1.00 88.81 94 LEU A C 1
ATOM 647 O O . LEU A 1 94 ? -9.595 6.392 6.077 1.00 88.81 94 LEU A O 1
ATOM 651 N N . ALA A 1 95 ? -8.795 4.995 7.646 1.00 90.06 95 ALA A N 1
ATOM 652 C CA . ALA A 1 95 ? -10.054 4.823 8.370 1.00 90.06 95 ALA A CA 1
ATOM 653 C C . ALA A 1 95 ? -10.629 6.170 8.838 1.00 90.06 95 ALA A C 1
ATOM 655 O O . ALA A 1 95 ? -11.802 6.466 8.617 1.00 90.06 95 ALA A O 1
ATOM 656 N N . ASN A 1 96 ? -9.782 7.028 9.413 1.00 89.75 96 ASN A N 1
ATOM 657 C CA . ASN A 1 96 ? -10.161 8.372 9.839 1.00 89.75 96 ASN A CA 1
ATOM 658 C C . ASN A 1 96 ? -10.540 9.272 8.656 1.00 89.75 96 ASN A C 1
ATOM 660 O O . ASN A 1 96 ? -11.427 10.115 8.785 1.00 89.75 96 ASN A O 1
ATOM 664 N N . HIS A 1 97 ? -9.866 9.131 7.513 1.00 90.88 97 HIS A N 1
ATOM 665 C CA . HIS A 1 97 ? -10.185 9.886 6.308 1.00 90.88 97 HIS A CA 1
ATOM 666 C C . HIS A 1 97 ? -11.559 9.490 5.761 1.00 90.88 97 HIS A C 1
ATOM 668 O O . HIS A 1 97 ? -12.425 10.351 5.642 1.00 90.88 97 HIS A O 1
ATOM 674 N N . VAL A 1 98 ? -11.801 8.199 5.511 1.00 88.75 98 VAL A N 1
ATOM 675 C CA . VAL A 1 98 ? -13.089 7.724 4.975 1.00 88.75 98 VAL A CA 1
ATOM 676 C C . VAL A 1 98 ? -14.239 7.941 5.967 1.00 88.75 98 VAL A C 1
ATOM 678 O O . VAL A 1 98 ? -15.348 8.279 5.554 1.00 88.75 98 VAL A O 1
ATOM 681 N N . GLY A 1 99 ? -13.958 7.874 7.274 1.00 91.00 99 GLY A N 1
ATOM 682 C CA . GLY A 1 99 ? -14.907 8.194 8.342 1.00 91.00 99 GLY A CA 1
ATOM 683 C C . GLY A 1 99 ? -15.463 9.616 8.260 1.00 91.00 99 GLY A C 1
ATOM 684 O O . GLY A 1 99 ? -16.658 9.824 8.467 1.00 91.00 99 GLY A O 1
ATOM 685 N N . LYS A 1 100 ? -14.642 10.601 7.865 1.00 93.56 100 LYS A N 1
ATOM 686 C CA . LYS A 1 100 ? -15.097 11.990 7.644 1.00 93.56 100 LYS A CA 1
ATOM 687 C C . LYS A 1 100 ? -16.093 12.117 6.491 1.00 93.56 100 LYS A C 1
ATOM 689 O O . LYS A 1 100 ? -16.824 13.100 6.433 1.00 93.56 100 LYS A O 1
ATOM 694 N N . HIS A 1 101 ? -16.134 11.129 5.602 1.00 92.12 101 HIS A N 1
ATOM 695 C CA . HIS A 1 101 ? -17.060 11.056 4.477 1.00 92.12 101 HIS A CA 1
ATOM 696 C C . HIS A 1 101 ? -18.245 10.110 4.742 1.00 92.12 101 HIS A C 1
ATOM 698 O O . HIS A 1 101 ? -18.976 9.774 3.816 1.00 92.12 101 HIS A O 1
ATOM 704 N N . GLY A 1 102 ? -18.450 9.675 5.993 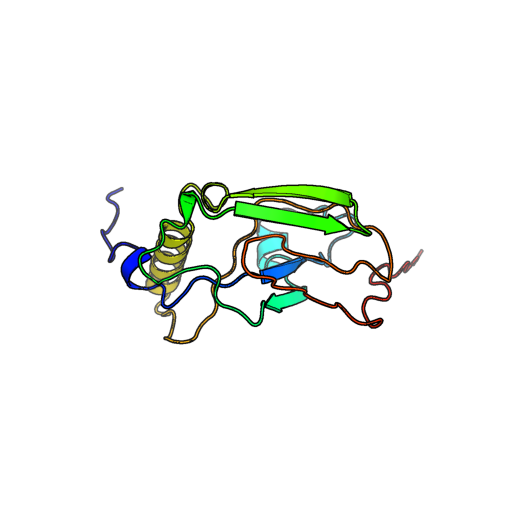1.00 93.12 102 GLY A N 1
ATOM 705 C CA . GLY A 1 102 ? -19.550 8.779 6.366 1.00 93.12 102 GLY A CA 1
ATOM 706 C C . GLY A 1 102 ? -19.353 7.325 5.927 1.00 93.12 102 GLY A C 1
ATOM 707 O O . GLY A 1 102 ? -20.303 6.547 5.945 1.00 93.12 102 GLY A O 1
ATOM 708 N N . LEU A 1 103 ? -18.133 6.954 5.531 1.00 92.50 103 LEU A N 1
ATOM 709 C CA . LEU A 1 103 ? -17.763 5.595 5.149 1.00 92.50 103 LEU A CA 1
ATOM 710 C C . LEU A 1 103 ? -17.024 4.894 6.295 1.00 92.50 103 LEU A C 1
ATOM 712 O O . LEU A 1 103 ? -16.484 5.530 7.198 1.00 92.50 103 LEU A O 1
ATOM 716 N N . LYS A 1 104 ? -16.959 3.566 6.237 1.00 88.69 104 LYS A N 1
ATOM 717 C CA . LYS A 1 104 ? -16.214 2.737 7.189 1.00 88.69 104 LYS A CA 1
ATOM 718 C C . LYS A 1 104 ? -15.442 1.650 6.457 1.00 88.69 104 LYS A C 1
ATOM 720 O O . LYS A 1 104 ? -15.885 1.178 5.414 1.00 88.69 104 LYS A O 1
ATOM 725 N N . LEU A 1 105 ? -14.298 1.264 7.015 1.00 84.94 105 LEU A N 1
ATOM 726 C CA . LEU A 1 105 ? -13.600 0.053 6.596 1.00 84.94 105 LEU A CA 1
ATOM 727 C C . LEU A 1 105 ? -14.273 -1.135 7.285 1.00 84.94 105 LEU A C 1
ATOM 729 O O . LEU A 1 105 ? -14.423 -1.132 8.507 1.00 84.94 105 LEU A O 1
ATOM 733 N N . GLU A 1 106 ? -14.694 -2.127 6.509 1.00 86.06 106 GLU A N 1
ATOM 734 C CA . GLU A 1 106 ? -15.366 -3.310 7.047 1.00 86.06 106 GLU A CA 1
ATOM 735 C C . GLU A 1 106 ? -14.355 -4.417 7.363 1.00 86.06 106 GLU A C 1
ATOM 737 O O . GLU A 1 106 ? -13.290 -4.529 6.746 1.00 86.06 106 GLU A O 1
ATOM 742 N N . ALA A 1 107 ? -14.708 -5.279 8.316 1.00 84.12 107 ALA A N 1
ATOM 743 C CA . ALA A 1 107 ? -13.922 -6.470 8.602 1.00 84.12 107 ALA A CA 1
ATOM 744 C C . ALA A 1 107 ? -13.774 -7.339 7.338 1.00 84.12 107 ALA A C 1
ATOM 746 O O . ALA A 1 107 ? -14.731 -7.549 6.594 1.00 84.12 107 ALA A O 1
ATOM 747 N N . GLY A 1 108 ? -12.562 -7.845 7.102 1.00 84.00 108 GLY A N 1
ATOM 748 C CA . GLY A 1 108 ? -12.226 -8.633 5.911 1.00 84.00 108 GLY A CA 1
ATOM 749 C C . GLY A 1 108 ? -11.728 -7.810 4.719 1.00 84.00 108 GLY A C 1
ATOM 750 O O . GLY A 1 108 ? -11.290 -8.395 3.731 1.00 84.00 108 GLY A O 1
ATOM 751 N N . TRP A 1 109 ? -11.737 -6.475 4.793 1.00 88.31 109 TRP A N 1
ATOM 752 C CA . TRP A 1 109 ? -11.089 -5.647 3.776 1.00 88.31 109 TRP A CA 1
ATOM 753 C C . TRP A 1 109 ? -9.566 -5.762 3.847 1.00 88.31 109 TRP A C 1
ATOM 755 O O . TRP A 1 109 ? -8.977 -5.849 4.925 1.00 88.31 109 TRP A O 1
ATOM 765 N N . ILE A 1 110 ? -8.925 -5.714 2.678 1.00 85.31 110 ILE A N 1
ATOM 766 C CA . ILE A 1 110 ? -7.468 -5.757 2.547 1.00 85.31 110 ILE A CA 1
ATOM 767 C C . ILE A 1 110 ? -6.970 -4.350 2.230 1.00 85.31 110 ILE A C 1
ATOM 769 O O . ILE A 1 110 ? -7.161 -3.845 1.122 1.00 85.31 110 ILE A O 1
ATOM 773 N N . GLY A 1 111 ? -6.316 -3.723 3.206 1.00 80.81 111 GLY A N 1
ATOM 774 C CA . GLY A 1 111 ? -5.589 -2.476 2.996 1.00 80.81 111 GLY A CA 1
ATOM 775 C C . GLY A 1 111 ? -4.203 -2.738 2.411 1.00 80.81 111 GLY A C 1
ATOM 776 O O . GLY A 1 111 ? -3.525 -3.681 2.817 1.00 80.81 111 GLY A O 1
ATOM 777 N N . ARG A 1 112 ? -3.784 -1.912 1.448 1.00 79.62 112 ARG A N 1
ATOM 778 C CA . ARG A 1 112 ? -2.486 -2.023 0.769 1.00 79.62 112 ARG A CA 1
ATOM 779 C C . ARG A 1 112 ? -1.729 -0.707 0.853 1.00 79.62 112 ARG A C 1
ATOM 781 O O . ARG A 1 112 ? -2.338 0.358 0.906 1.00 79.62 112 ARG A O 1
ATOM 788 N N . GLY A 1 113 ? -0.406 -0.799 0.837 1.00 72.88 113 GLY A N 1
ATOM 789 C CA . GLY A 1 113 ? 0.485 0.346 0.740 1.00 72.88 113 GLY A CA 1
ATOM 790 C C . GLY A 1 113 ? 1.801 -0.066 0.097 1.00 72.88 113 GLY A C 1
ATOM 791 O O . GLY A 1 113 ? 2.298 -1.166 0.337 1.00 72.88 113 GLY A O 1
ATOM 792 N N . SER A 1 114 ? 2.376 0.825 -0.705 1.00 69.56 114 SER A N 1
ATOM 793 C CA . SER A 1 114 ? 3.661 0.619 -1.371 1.00 69.56 114 SER A CA 1
ATOM 794 C C . SER A 1 114 ? 4.556 1.841 -1.187 1.00 69.56 114 SER A C 1
ATOM 796 O O . SER A 1 114 ? 4.105 2.964 -1.394 1.00 69.56 114 SER A O 1
ATOM 798 N N . HIS A 1 115 ? 5.830 1.629 -0.857 1.00 64.19 115 HIS A N 1
A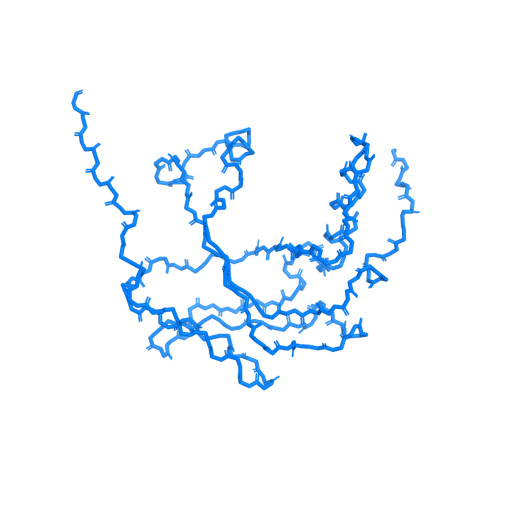TOM 799 C CA . HIS A 1 115 ? 6.838 2.700 -0.804 1.00 64.19 115 HIS A CA 1
ATOM 800 C C . HIS A 1 115 ? 7.955 2.529 -1.844 1.00 64.19 115 HIS A C 1
ATOM 802 O O . HIS A 1 115 ? 8.674 3.474 -2.154 1.00 64.19 115 HIS A O 1
ATOM 808 N N . ARG A 1 116 ? 8.115 1.325 -2.407 1.00 62.75 116 ARG A N 1
ATOM 809 C CA . ARG A 1 116 ? 9.173 1.023 -3.373 1.00 62.75 116 ARG A CA 1
ATOM 810 C C . ARG A 1 116 ? 8.571 0.593 -4.706 1.00 62.75 116 ARG A C 1
ATOM 812 O O . ARG A 1 116 ? 7.723 -0.291 -4.750 1.00 62.75 116 ARG A O 1
ATOM 819 N N . ARG A 1 117 ? 9.069 1.195 -5.787 1.00 56.44 117 ARG A N 1
ATOM 820 C CA . ARG A 1 117 ? 8.840 0.754 -7.166 1.00 56.44 117 ARG A CA 1
ATOM 821 C C . ARG A 1 117 ? 9.942 -0.237 -7.550 1.00 56.44 117 ARG A C 1
ATOM 823 O O . ARG A 1 117 ? 11.118 0.108 -7.453 1.00 56.44 117 ARG A O 1
ATOM 830 N N . SER A 1 118 ? 9.578 -1.430 -8.009 1.00 50.78 118 SER A N 1
ATOM 831 C CA . SER A 1 118 ? 10.518 -2.298 -8.729 1.00 50.78 118 SER A CA 1
ATOM 832 C C . SER A 1 118 ? 10.615 -1.836 -10.188 1.00 50.78 118 SER A C 1
ATOM 834 O O . SER A 1 118 ? 9.597 -1.437 -10.762 1.00 50.78 118 SER A O 1
ATOM 836 N N . PRO A 1 119 ? 11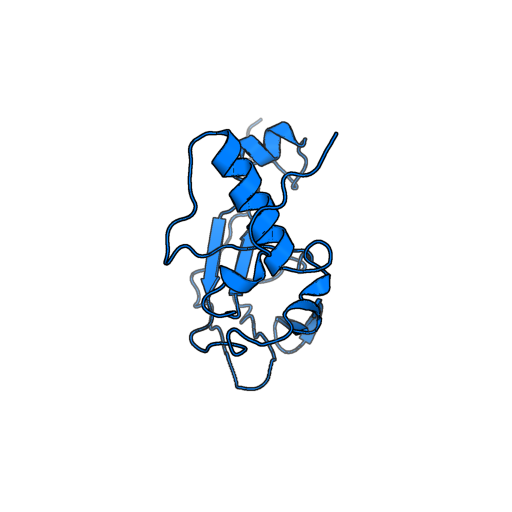.807 -1.842 -10.809 1.00 47.47 119 PRO A N 1
ATOM 837 C CA . PRO A 1 119 ? 11.926 -1.533 -12.228 1.00 47.47 119 PRO A CA 1
ATOM 838 C C . PRO A 1 119 ? 11.152 -2.578 -13.043 1.00 47.47 119 PRO A C 1
ATOM 840 O O . PRO A 1 119 ? 11.364 -3.779 -12.896 1.00 47.47 119 PRO A O 1
ATOM 843 N N . ALA A 1 120 ? 10.235 -2.121 -13.894 1.00 45.03 120 ALA A N 1
ATOM 844 C CA . ALA A 1 120 ? 9.451 -2.991 -14.760 1.00 45.03 120 ALA A CA 1
ATOM 845 C C . ALA A 1 120 ? 10.358 -3.626 -15.826 1.00 45.03 120 ALA A C 1
ATOM 847 O O . ALA A 1 120 ? 10.739 -2.951 -16.783 1.00 45.03 120 ALA A O 1
ATOM 848 N N . ARG A 1 121 ? 10.700 -4.914 -15.692 1.00 41.88 121 ARG A N 1
ATOM 849 C CA . ARG A 1 121 ? 11.246 -5.711 -16.801 1.00 41.88 121 ARG A CA 1
ATOM 850 C C . ARG A 1 121 ? 10.784 -7.175 -16.758 1.00 41.88 121 ARG A C 1
ATOM 852 O O . ARG A 1 121 ? 10.982 -7.860 -15.768 1.00 41.88 121 ARG 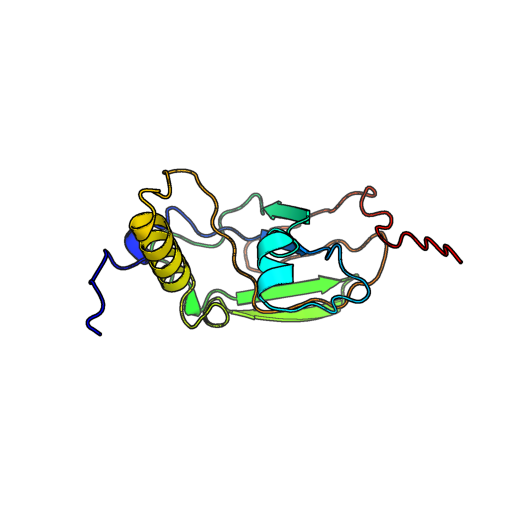A O 1
ATOM 859 N N . SER A 1 122 ? 10.319 -7.618 -17.935 1.00 35.53 122 SER A N 1
ATOM 860 C CA . SER A 1 122 ? 10.200 -8.999 -18.443 1.00 35.53 122 SER A CA 1
ATOM 861 C C . SER A 1 122 ? 8.939 -9.822 -18.125 1.00 35.53 122 SER A C 1
ATOM 863 O O . SER A 1 122 ? 8.390 -9.793 -17.038 1.00 35.53 122 SER A O 1
ATOM 865 N N . ARG A 1 123 ? 8.505 -10.586 -19.142 1.00 33.53 123 ARG A N 1
ATOM 866 C CA . ARG A 1 123 ? 7.243 -11.344 -19.295 1.00 33.53 123 ARG A CA 1
ATOM 867 C C . ARG A 1 123 ? 7.117 -12.617 -18.436 1.00 33.53 123 ARG A C 1
ATOM 869 O O . ARG A 1 123 ? 6.089 -13.273 -18.525 1.00 33.53 123 ARG A O 1
ATOM 876 N N . ASN A 1 124 ? 8.136 -12.966 -17.651 1.00 31.67 124 ASN A N 1
ATOM 877 C CA . ASN A 1 124 ? 8.222 -14.211 -16.867 1.00 31.67 124 ASN A CA 1
ATOM 878 C C . ASN A 1 124 ? 8.860 -13.984 -15.481 1.00 31.67 124 ASN A C 1
ATOM 880 O O . ASN A 1 124 ? 9.507 -14.871 -14.930 1.00 31.67 124 ASN A O 1
ATOM 884 N N . CYS A 1 125 ? 8.710 -12.787 -14.916 1.00 32.97 125 CYS A N 1
ATOM 885 C CA . CYS A 1 125 ? 9.281 -12.466 -13.618 1.00 32.97 125 CYS A CA 1
ATOM 886 C C . CYS A 1 125 ? 8.478 -13.137 -12.490 1.00 32.97 125 CYS A C 1
ATOM 888 O O . CYS A 1 125 ? 7.455 -12.628 -12.029 1.00 32.97 125 CYS A O 1
ATOM 890 N N . GLY A 1 126 ? 8.956 -14.293 -12.027 1.00 35.38 126 GLY A N 1
ATOM 891 C CA . GLY A 1 126 ? 8.525 -14.865 -10.757 1.00 35.38 126 GLY A CA 1
ATOM 892 C C . GLY A 1 126 ? 8.948 -13.929 -9.628 1.00 35.38 126 GLY A C 1
ATOM 893 O O . GLY A 1 126 ? 10.133 -13.825 -9.320 1.00 35.38 126 GLY A O 1
ATOM 894 N N . HIS A 1 127 ? 7.997 -13.220 -9.026 1.00 40.12 127 HIS A N 1
ATOM 895 C CA . HIS A 1 127 ? 8.290 -12.335 -7.906 1.00 40.12 127 HIS A CA 1
ATOM 896 C C . HIS A 1 127 ? 8.272 -13.135 -6.606 1.00 40.12 127 HIS A C 1
ATOM 898 O O . HIS A 1 127 ? 7.225 -13.578 -6.138 1.00 40.12 127 HIS A O 1
ATOM 904 N N . ARG A 1 128 ? 9.450 -13.328 -6.015 1.00 30.52 128 ARG A N 1
ATOM 905 C CA . ARG A 1 128 ? 9.610 -14.067 -4.760 1.00 30.52 128 ARG A CA 1
ATOM 906 C C . ARG A 1 128 ? 9.797 -13.101 -3.591 1.00 30.52 128 ARG A C 1
ATOM 908 O O . ARG A 1 128 ? 10.860 -12.491 -3.495 1.00 30.52 128 ARG A O 1
ATOM 915 N N . PRO A 1 129 ? 8.813 -12.958 -2.686 1.00 31.84 129 PRO A N 1
ATOM 916 C CA . PRO A 1 129 ? 9.060 -12.338 -1.395 1.00 31.84 129 PRO A CA 1
ATOM 917 C C . PRO A 1 129 ? 9.872 -13.307 -0.524 1.00 31.84 129 PRO A C 1
ATOM 919 O O . PRO A 1 129 ? 9.348 -14.277 0.021 1.00 31.84 129 PRO A O 1
ATOM 922 N N . LEU A 1 130 ? 11.178 -13.065 -0.398 1.00 33.22 130 LEU A N 1
ATOM 923 C CA . LEU A 1 130 ? 12.017 -13.785 0.561 1.00 33.22 130 LEU A CA 1
ATOM 924 C C . LEU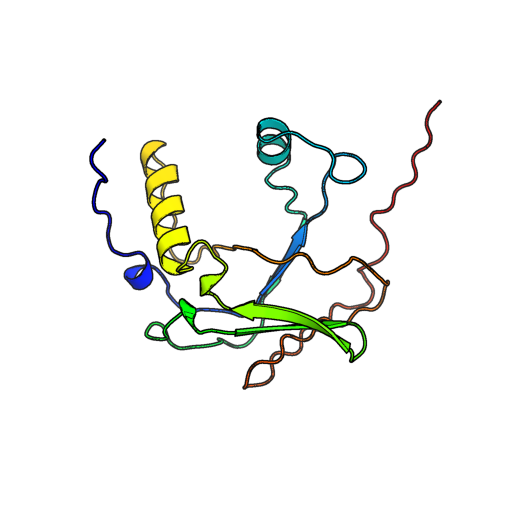 A 1 130 ? 11.772 -13.222 1.970 1.00 33.22 130 LEU A C 1
ATOM 926 O O . LEU A 1 130 ? 12.434 -12.273 2.378 1.00 33.22 130 LEU A O 1
ATOM 930 N N . PHE A 1 131 ? 10.844 -13.821 2.717 1.00 35.72 131 PHE A N 1
ATOM 931 C CA . PHE A 1 131 ? 10.867 -13.850 4.185 1.00 35.72 131 PHE A CA 1
ATOM 932 C C . PHE A 1 131 ? 10.633 -15.292 4.654 1.00 35.72 131 PHE A C 1
ATOM 934 O O . PHE A 1 131 ? 9.972 -16.070 3.974 1.00 35.72 131 PHE A O 1
ATOM 941 N N . ALA A 1 132 ? 11.235 -15.686 5.775 1.00 26.91 132 ALA A N 1
ATOM 942 C CA . ALA A 1 132 ? 10.966 -16.980 6.400 1.00 26.91 132 ALA A CA 1
ATOM 943 C C . ALA A 1 132 ? 9.534 -16.985 6.986 1.00 26.91 132 ALA A C 1
ATOM 945 O O . ALA A 1 132 ? 9.243 -16.053 7.738 1.00 26.91 132 ALA A O 1
ATOM 946 N N . PRO A 1 133 ? 8.658 -17.988 6.738 1.00 28.62 133 PRO A N 1
ATOM 947 C CA . PRO A 1 133 ? 8.745 -19.146 5.843 1.00 28.62 133 PRO A CA 1
ATOM 948 C C . PRO A 1 133 ? 8.240 -18.847 4.411 1.00 28.62 133 PRO A C 1
ATOM 950 O O . PRO A 1 133 ? 7.662 -17.810 4.116 1.00 28.62 133 PRO A O 1
ATOM 953 N N . ARG A 1 134 ? 8.561 -19.767 3.499 1.00 30.20 134 ARG A N 1
ATOM 954 C CA . ARG A 1 134 ? 8.548 -19.643 2.033 1.00 30.20 134 ARG A CA 1
ATOM 955 C C . ARG A 1 134 ? 7.184 -19.262 1.429 1.00 30.20 134 ARG A C 1
ATOM 957 O O . ARG A 1 134 ? 6.405 -20.143 1.085 1.00 30.20 134 ARG A O 1
ATOM 964 N N . VAL A 1 135 ? 6.986 -17.988 1.092 1.00 34.09 135 VAL A N 1
ATOM 965 C CA . VAL A 1 135 ? 5.885 -17.571 0.205 1.00 34.09 135 VAL A CA 1
ATOM 966 C C . VAL A 1 135 ? 6.414 -17.359 -1.214 1.00 34.09 135 VAL A C 1
A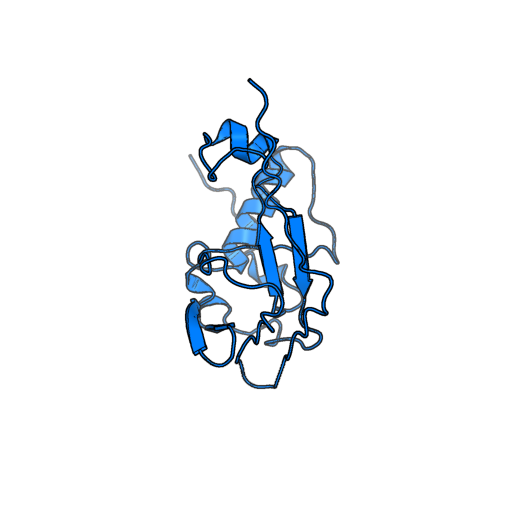TOM 968 O O . VAL A 1 135 ? 6.894 -16.290 -1.569 1.00 34.09 135 VAL A O 1
ATOM 971 N N . GLY A 1 136 ? 6.365 -18.401 -2.043 1.00 30.83 136 GLY A N 1
ATOM 972 C CA . GLY A 1 136 ? 6.619 -18.275 -3.480 1.00 30.83 136 GLY A CA 1
ATOM 973 C C . GLY A 1 136 ? 5.353 -17.819 -4.198 1.00 30.83 136 GLY A C 1
ATOM 974 O O . GLY A 1 136 ? 4.340 -18.508 -4.121 1.00 30.83 136 GLY A O 1
ATOM 975 N N . LEU A 1 137 ? 5.400 -16.684 -4.898 1.00 37.31 137 LEU A N 1
ATOM 976 C CA . LEU A 1 137 ? 4.298 -16.228 -5.739 1.00 37.31 137 LEU A CA 1
ATOM 977 C C . LEU A 1 137 ? 4.665 -16.460 -7.215 1.00 37.31 137 LEU A C 1
ATOM 979 O O . LEU A 1 137 ? 5.478 -15.738 -7.789 1.00 37.31 137 LEU A O 1
ATOM 983 N N . ASP A 1 138 ? 4.097 -17.508 -7.813 1.00 34.16 138 ASP A N 1
ATOM 984 C CA . ASP A 1 138 ? 4.242 -17.797 -9.242 1.00 34.16 138 ASP A CA 1
ATOM 985 C C . ASP A 1 138 ? 3.226 -16.962 -10.031 1.00 34.16 138 ASP A C 1
ATOM 987 O O . ASP A 1 138 ? 2.028 -17.259 -10.071 1.00 34.16 138 ASP A O 1
ATOM 991 N N . LEU A 1 139 ? 3.697 -15.861 -10.616 1.00 40.44 139 LEU A N 1
ATOM 992 C CA . LEU A 1 139 ? 2.919 -15.104 -11.585 1.00 40.44 139 LEU A CA 1
ATOM 993 C C . LEU A 1 139 ? 3.001 -15.846 -12.919 1.00 40.44 139 LEU A C 1
ATOM 995 O O . LEU A 1 139 ? 3.924 -15.627 -13.699 1.00 40.44 139 LEU A O 1
ATOM 999 N N . GLY A 1 140 ? 2.040 -16.741 -13.160 1.00 28.64 140 GLY A N 1
ATOM 1000 C CA . GLY A 1 140 ? 1.938 -17.494 -14.409 1.00 28.64 140 GLY A CA 1
ATOM 1001 C C . GLY A 1 140 ? 1.954 -16.604 -15.671 1.00 28.64 140 GLY A C 1
ATOM 1002 O O . GLY A 1 140 ? 1.819 -15.382 -15.590 1.00 28.64 140 GLY A O 1
ATOM 1003 N N . PRO A 1 141 ? 2.046 -17.203 -16.873 1.00 33.97 141 PRO A N 1
ATOM 1004 C CA . PRO A 1 141 ? 2.428 -16.544 -18.137 1.00 33.97 141 PRO A CA 1
ATOM 1005 C C . PRO A 1 141 ? 1.463 -15.461 -18.676 1.00 33.97 141 PRO A C 1
ATOM 1007 O O . PRO A 1 141 ? 1.633 -14.970 -19.790 1.00 33.97 141 PRO A O 1
ATOM 1010 N N . GLY A 1 142 ? 0.445 -15.062 -17.909 1.00 31.48 142 GLY A N 1
ATOM 1011 C CA . GLY A 1 142 ? -0.523 -14.021 -18.259 1.00 31.48 142 GLY A CA 1
ATOM 1012 C C . GLY A 1 142 ? -0.023 -12.579 -18.099 1.00 31.48 142 GLY A C 1
ATOM 1013 O O . GLY A 1 142 ? -0.782 -11.657 -18.387 1.00 31.48 142 GLY A O 1
ATOM 1014 N N . LEU A 1 143 ? 1.227 -12.348 -17.675 1.00 43.84 143 LEU A N 1
ATOM 1015 C CA . LEU A 1 143 ? 1.821 -11.008 -17.515 1.00 43.84 143 LEU A CA 1
ATOM 1016 C C . LEU A 1 143 ? 2.344 -10.414 -18.847 1.00 43.84 143 LEU A C 1
ATOM 1018 O O . LEU A 1 143 ? 3.378 -9.743 -18.908 1.00 43.84 143 LEU A O 1
ATOM 1022 N N . ALA A 1 144 ? 1.648 -10.679 -19.954 1.00 30.89 144 ALA A N 1
ATOM 1023 C CA . ALA A 1 144 ? 2.017 -10.179 -21.271 1.00 30.89 144 ALA A CA 1
ATOM 1024 C C . ALA A 1 144 ? 1.427 -8.777 -21.524 1.00 30.89 144 ALA A C 1
ATOM 1026 O O . ALA A 1 144 ? 0.266 -8.630 -21.883 1.00 30.89 144 ALA A O 1
ATOM 1027 N N . SER A 1 145 ? 2.294 -7.765 -21.397 1.00 34.69 145 SER A N 1
ATOM 1028 C CA . SER A 1 145 ? 2.238 -6.434 -22.035 1.00 34.69 145 SER A CA 1
ATOM 1029 C C . SER A 1 145 ? 0.973 -5.577 -21.852 1.00 34.69 145 SER A C 1
ATOM 1031 O O . SER A 1 145 ? 0.049 -5.652 -22.655 1.00 34.69 145 SER A O 1
ATOM 1033 N N . ALA A 1 146 ? 1.045 -4.607 -20.938 1.00 34.03 146 ALA A N 1
ATOM 1034 C CA . ALA A 1 146 ? 0.390 -3.306 -21.092 1.00 34.03 146 ALA A CA 1
ATOM 1035 C C . ALA A 1 146 ? 1.432 -2.266 -21.557 1.00 34.03 146 ALA A C 1
ATOM 1037 O O . ALA A 1 146 ? 1.768 -1.311 -20.874 1.00 34.03 146 ALA A O 1
ATOM 1038 N N . THR A 1 147 ? 2.019 -2.495 -22.731 1.00 32.62 147 THR A N 1
ATOM 1039 C CA . THR A 1 147 ? 2.677 -1.433 -23.507 1.00 32.62 147 THR A CA 1
ATOM 1040 C C . THR A 1 147 ? 1.947 -1.377 -24.835 1.00 32.62 147 THR A C 1
ATOM 1042 O O . THR A 1 147 ? 2.418 -1.901 -25.844 1.00 32.62 147 THR A O 1
ATOM 1045 N N . GLY A 1 148 ? 0.732 -0.835 -24.802 1.00 28.58 148 GLY A N 1
ATOM 1046 C CA . GLY A 1 148 ? 0.016 -0.475 -26.014 1.00 28.58 148 GLY A CA 1
ATOM 1047 C C . GLY A 1 148 ? 0.688 0.748 -26.619 1.00 28.58 148 GLY A C 1
ATOM 1048 O O . GLY A 1 148 ? 0.424 1.867 -26.198 1.00 28.58 148 GLY A O 1
ATOM 1049 N N . GLN A 1 149 ? 1.575 0.538 -27.592 1.00 35.38 149 GLN A N 1
ATOM 1050 C CA . GLN A 1 149 ? 1.904 1.581 -28.555 1.00 35.38 149 GLN A CA 1
ATOM 1051 C C . GLN A 1 149 ? 0.635 1.863 -29.368 1.00 35.38 149 GLN A C 1
ATOM 1053 O O . GLN A 1 149 ? 0.308 1.119 -30.287 1.00 35.38 149 GLN A O 1
ATOM 1058 N N . HIS A 1 150 ? -0.088 2.925 -29.026 1.00 27.92 150 HIS A N 1
ATOM 1059 C CA . HIS A 1 150 ? -1.073 3.521 -29.918 1.00 27.92 150 HIS A CA 1
ATOM 1060 C C . HIS A 1 150 ? -0.527 4.861 -30.392 1.00 27.92 150 HIS A C 1
ATOM 1062 O O . HIS A 1 150 ? -0.817 5.909 -29.833 1.00 27.92 150 HIS A O 1
ATOM 1068 N N . SER A 1 151 ? 0.267 4.812 -31.459 1.00 34.00 151 SER A N 1
ATOM 1069 C CA . SER A 1 151 ? 0.484 5.969 -32.318 1.00 34.00 151 SER A CA 1
ATOM 1070 C C . SER A 1 151 ? -0.853 6.362 -32.945 1.00 34.00 151 SER A C 1
ATOM 1072 O O . SER A 1 151 ? -1.404 5.581 -33.721 1.00 34.00 151 SER A O 1
ATOM 1074 N N . HIS A 1 152 ? -1.368 7.543 -32.624 1.00 30.62 152 HIS A N 1
ATOM 1075 C CA . HIS A 1 152 ? -2.352 8.237 -33.453 1.00 30.62 152 HIS A CA 1
ATOM 1076 C C . HIS A 1 152 ? -1.790 9.626 -33.759 1.00 30.62 152 HIS A C 1
ATOM 1078 O O . HIS A 1 152 ? -1.292 10.298 -32.855 1.00 30.62 152 HIS A O 1
ATOM 1084 N N . GLY A 1 153 ? -1.755 9.953 -35.055 1.00 30.84 153 GLY A N 1
ATOM 1085 C CA . GLY A 1 153 ? -1.250 11.220 -35.585 1.00 30.84 153 GLY A CA 1
ATOM 1086 C C . GLY A 1 153 ? -2.286 12.329 -35.612 1.00 30.84 153 GLY A C 1
ATOM 1087 O O . GLY A 1 153 ? -3.331 12.192 -34.940 1.00 30.84 153 GLY A O 1
#

Radius of gyration: 17.44 Å; chains: 1; bounding box: 38×41×54 Å

Sequence (153 aa):
MATVPGPSGRASVAAPAGGIEVIDSRYEAFSFTLPDVIADNTSAARVAIGTEGVGSREADLTTLGCVFEVDGEITGTATGAALLGDPAECLAMLANHVGKHGLKLEAGWIGRGSHRRSPARSRNCGHRPLFAPRVGLDLGPGLASATGQHSHG

Foldseek 3Di:
DDDDDDPQLLVVDQFAWDKDWDFAFPDPPPDDDPVRCVVCVVSGDDMDTFPDTQDGSPDQQQAAKWFWDWPNDTQDIDGCCLQVHHPSVNNVVVQVVVVVVVDGDDPPDDDDDDNDDGPDDDQFTFIFTDDPPGGGDGPPRPSPDPPPPDDDD

pLDDT: mean 70.03, std 23.0, range [26.91, 95.0]

Secondary structure (DSSP, 8-state):
-PPP-PPPGGGG----EEEEEEE--SSGGG---HHHHHHTGGGEEEEEEEEEE-S-TTS-TTT-EEEEEETTEEEEEEEGGGTTT-HHHHHHHHHHHHHTTT--PPTT--------PPP---TT--B----SS---B---TT-----------